Protein AF-A0A543JBJ1-F1 (afdb_monomer_lite)

Structure (mmCIF, N/CA/C/O backbone):
data_AF-A0A543JBJ1-F1
#
_entry.id   AF-A0A543JBJ1-F1
#
loop_
_atom_site.group_PDB
_atom_site.id
_atom_site.type_symbol
_atom_site.label_atom_id
_atom_site.label_alt_id
_atom_site.label_comp_id
_atom_site.label_asym_id
_atom_site.label_entity_id
_atom_site.label_seq_id
_atom_site.pdbx_PDB_ins_code
_atom_site.Cartn_x
_atom_site.Cartn_y
_atom_site.Cartn_z
_atom_site.occupancy
_atom_site.B_iso_or_equiv
_atom_site.auth_seq_id
_atom_site.auth_comp_id
_atom_site.auth_asym_id
_atom_site.auth_atom_id
_atom_site.pdbx_PDB_model_num
ATOM 1 N N . MET A 1 1 ? -9.986 5.833 20.638 1.00 66.38 1 MET A N 1
ATOM 2 C CA . MET A 1 1 ? -10.208 4.723 19.689 1.00 66.38 1 MET A CA 1
ATOM 3 C C . MET A 1 1 ? -9.698 5.240 18.358 1.00 66.38 1 MET A C 1
ATOM 5 O O . MET A 1 1 ? -10.219 6.254 17.916 1.00 66.38 1 MET A O 1
ATOM 9 N N . GLY A 1 2 ? -8.589 4.700 17.855 1.00 76.44 2 GLY A N 1
ATOM 10 C CA . GLY A 1 2 ? -7.950 5.220 16.644 1.00 76.44 2 GLY A CA 1
ATOM 11 C C . GLY A 1 2 ? -8.681 4.791 15.372 1.00 76.44 2 GLY A C 1
ATOM 12 O O . GLY A 1 2 ? -9.373 3.772 15.381 1.00 76.44 2 GLY A O 1
ATOM 13 N N . SER A 1 3 ? -8.540 5.568 14.300 1.00 87.50 3 SER A N 1
ATOM 14 C CA . SER A 1 3 ? -9.107 5.242 12.984 1.00 87.50 3 SER A CA 1
ATOM 15 C C . SER A 1 3 ? -8.103 4.417 12.189 1.00 87.50 3 SER A C 1
ATOM 17 O O . SER A 1 3 ? -6.942 4.810 12.094 1.00 87.50 3 SER A O 1
ATOM 19 N N . ARG A 1 4 ? -8.519 3.286 11.609 1.00 92.31 4 ARG A N 1
ATOM 20 C CA . ARG A 1 4 ? -7.641 2.515 10.718 1.00 92.31 4 ARG A CA 1
ATOM 21 C C . ARG A 1 4 ? -7.464 3.234 9.385 1.00 92.31 4 ARG A C 1
ATOM 23 O O . ARG A 1 4 ? -8.378 3.924 8.927 1.00 92.31 4 ARG A O 1
ATOM 30 N N . PHE A 1 5 ? -6.320 3.035 8.745 1.00 93.56 5 PHE A N 1
ATOM 31 C CA . PHE A 1 5 ? -6.055 3.557 7.410 1.00 93.56 5 PHE A CA 1
ATOM 32 C C . PHE A 1 5 ? -5.288 2.561 6.546 1.00 93.56 5 PHE A C 1
ATOM 34 O O . PHE A 1 5 ? -4.576 1.698 7.063 1.00 93.56 5 PHE A O 1
ATOM 41 N N . TYR A 1 6 ? -5.414 2.759 5.236 1.00 94.75 6 TYR A N 1
ATOM 42 C CA . TYR A 1 6 ? -4.483 2.256 4.239 1.00 94.75 6 TYR A CA 1
ATOM 43 C C . TYR A 1 6 ? -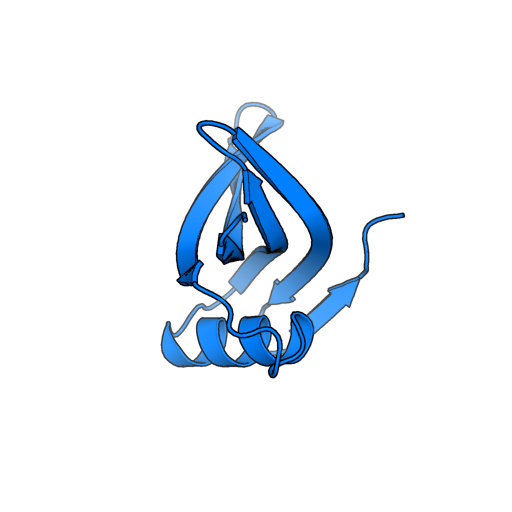3.799 3.416 3.521 1.00 94.75 6 TYR A C 1
ATOM 45 O O . TYR A 1 6 ? -4.409 4.463 3.287 1.00 94.75 6 TYR A O 1
ATOM 53 N N . GLN A 1 7 ? -2.528 3.238 3.182 1.00 94.25 7 GLN A N 1
ATOM 54 C CA . GLN A 1 7 ? -1.711 4.207 2.459 1.00 94.25 7 GLN A CA 1
ATOM 55 C C . GLN A 1 7 ? -0.955 3.513 1.326 1.00 94.25 7 GLN A C 1
ATOM 57 O O . GLN A 1 7 ? -0.449 2.413 1.509 1.00 94.25 7 GLN A O 1
ATOM 62 N N . VAL A 1 8 ? -0.863 4.163 0.162 1.00 93.56 8 VAL A N 1
ATOM 63 C CA . VAL A 1 8 ? 0.100 3.806 -0.891 1.00 93.56 8 VAL A CA 1
ATOM 64 C C . VAL A 1 8 ? 1.045 4.974 -1.103 1.00 93.56 8 VAL A C 1
ATOM 66 O O . VAL A 1 8 ? 0.600 6.104 -1.339 1.00 93.56 8 VAL A O 1
ATOM 69 N N . SER A 1 9 ? 2.339 4.677 -1.122 1.00 92.81 9 SER A N 1
ATOM 70 C CA . SER A 1 9 ? 3.403 5.604 -1.495 1.00 92.81 9 SER A CA 1
ATOM 71 C C . SER A 1 9 ? 4.215 5.046 -2.665 1.00 92.81 9 SER A C 1
ATOM 73 O O . SER A 1 9 ? 4.438 3.841 -2.751 1.00 92.81 9 SER A O 1
ATOM 75 N N . VAL A 1 10 ? 4.657 5.915 -3.576 1.00 91.69 10 VAL A N 1
ATOM 76 C CA . VAL A 1 10 ? 5.644 5.584 -4.616 1.00 91.69 10 VAL A CA 1
ATOM 77 C C . VAL A 1 10 ? 7.040 5.925 -4.121 1.00 91.69 10 VAL A C 1
ATOM 79 O O . VAL A 1 10 ? 7.239 6.924 -3.424 1.00 91.69 10 VAL A O 1
ATOM 82 N N . ILE A 1 11 ? 7.998 5.092 -4.501 1.00 89.31 11 ILE A N 1
ATOM 83 C CA . ILE A 1 11 ? 9.409 5.250 -4.192 1.00 89.31 11 ILE A CA 1
ATOM 84 C C . ILE A 1 11 ? 10.122 5.654 -5.473 1.00 89.31 11 ILE A C 1
ATOM 86 O O . ILE A 1 11 ? 10.265 4.868 -6.409 1.00 89.31 11 ILE A O 1
ATOM 90 N N . GLU A 1 12 ? 10.570 6.899 -5.510 1.00 85.62 12 GLU A N 1
ATOM 91 C CA . GLU A 1 12 ? 11.302 7.461 -6.636 1.00 85.62 12 GLU A CA 1
ATOM 92 C C . GLU A 1 12 ? 12.791 7.522 -6.287 1.00 85.62 12 GLU A C 1
ATOM 94 O O . GLU A 1 12 ? 13.184 7.941 -5.195 1.00 85.62 12 GLU A O 1
ATOM 99 N N . SER A 1 13 ? 13.654 7.115 -7.218 1.00 77.56 13 SER A N 1
ATOM 100 C CA . SER A 1 13 ? 15.090 7.327 -7.051 1.00 77.56 13 SER A CA 1
ATOM 101 C C . SER A 1 13 ? 15.390 8.812 -7.242 1.00 77.56 13 SER A C 1
ATOM 103 O O . SER A 1 13 ? 15.197 9.349 -8.334 1.00 77.56 13 SER A O 1
ATOM 105 N N . SER A 1 14 ? 15.878 9.490 -6.198 1.00 71.44 14 SER A N 1
ATOM 106 C CA . SER A 1 14 ? 16.519 10.787 -6.408 1.00 71.44 14 SER A CA 1
ATOM 107 C C . SER A 1 14 ? 17.934 10.550 -6.934 1.00 71.44 14 SER A C 1
ATOM 109 O O . SER A 1 14 ? 18.660 9.685 -6.439 1.00 71.44 14 SER A O 1
ATOM 111 N N . GLY A 1 15 ? 18.362 11.342 -7.920 1.00 69.44 15 GLY A N 1
ATOM 112 C CA . GLY A 1 15 ? 19.713 11.254 -8.492 1.00 69.44 15 GLY A CA 1
ATOM 113 C C . GLY A 1 15 ? 20.858 11.467 -7.485 1.00 69.44 15 GLY A C 1
ATOM 114 O O . GLY A 1 15 ? 22.018 11.307 -7.850 1.00 69.44 15 GLY A O 1
ATOM 115 N N . SER A 1 16 ? 20.555 11.810 -6.227 1.00 74.56 16 SER A N 1
ATOM 116 C CA . SER A 1 16 ? 21.497 11.924 -5.109 1.00 74.56 16 SER A CA 1
ATOM 117 C C . SER A 1 16 ? 21.645 10.649 -4.264 1.00 74.56 16 SER A C 1
ATOM 119 O O . SER A 1 16 ? 22.352 10.681 -3.261 1.00 74.56 16 SER A O 1
ATOM 121 N N . GLY A 1 17 ? 21.003 9.536 -4.636 1.00 66.19 17 GLY A N 1
ATOM 122 C CA . GLY A 1 17 ? 21.126 8.251 -3.932 1.00 66.19 17 GLY A CA 1
ATOM 123 C C . GLY A 1 17 ? 20.174 8.069 -2.744 1.00 66.19 17 GLY A C 1
ATOM 124 O O . GLY A 1 17 ? 20.198 7.023 -2.103 1.00 66.19 17 GLY A O 1
ATOM 125 N N . THR A 1 18 ? 19.309 9.048 -2.471 1.00 73.12 18 THR A N 1
ATOM 126 C CA . THR A 1 18 ? 18.227 8.934 -1.481 1.00 73.12 18 THR A CA 1
ATOM 127 C C . THR A 1 18 ? 16.934 8.537 -2.189 1.00 73.12 18 THR A C 1
ATOM 129 O O . THR A 1 18 ? 16.591 9.115 -3.221 1.00 73.12 18 THR A O 1
ATOM 132 N N . SER A 1 19 ? 16.181 7.586 -1.651 1.00 76.38 19 SER A N 1
ATOM 133 C CA . SER A 1 19 ? 14.833 7.305 -2.151 1.00 76.38 19 SER A CA 1
ATOM 134 C C . SER A 1 19 ? 13.861 8.381 -1.664 1.00 76.38 19 SER A C 1
ATOM 136 O O . SER A 1 19 ? 13.815 8.681 -0.471 1.00 76.38 19 SER A O 1
ATOM 138 N N . LEU A 1 20 ? 13.095 8.977 -2.577 1.00 83.25 20 LEU A N 1
ATOM 139 C CA . LEU A 1 20 ? 11.998 9.878 -2.244 1.00 83.25 20 LEU A CA 1
ATOM 140 C C . LEU A 1 20 ? 10.717 9.054 -2.115 1.00 83.25 20 LEU A C 1
ATOM 142 O O . LEU A 1 20 ? 10.316 8.383 -3.063 1.00 83.25 20 LEU A O 1
ATOM 146 N N . PHE A 1 21 ? 10.063 9.141 -0.960 1.00 86.12 21 PHE A N 1
ATOM 147 C CA . PHE A 1 21 ? 8.728 8.589 -0.768 1.00 86.12 21 PHE A CA 1
ATOM 148 C C . PHE A 1 21 ? 7.700 9.670 -1.064 1.00 86.12 21 PHE A C 1
ATOM 150 O O . PHE A 1 21 ? 7.697 10.734 -0.441 1.00 86.12 21 PHE A O 1
ATOM 157 N N . ARG A 1 22 ? 6.815 9.397 -2.018 1.00 89.25 22 ARG A N 1
ATOM 158 C CA . ARG A 1 22 ? 5.700 10.274 -2.352 1.00 89.25 22 ARG A CA 1
ATOM 159 C C . ARG A 1 22 ? 4.393 9.536 -2.113 1.00 89.25 22 ARG A C 1
ATOM 161 O O . ARG A 1 22 ? 4.093 8.560 -2.793 1.00 89.25 22 ARG A O 1
ATOM 168 N N . GLN A 1 23 ? 3.584 10.047 -1.194 1.00 91.50 23 GLN A N 1
ATOM 169 C CA . GLN A 1 23 ? 2.249 9.514 -0.945 1.00 91.50 23 GLN A CA 1
ATOM 170 C C . GLN A 1 23 ? 1.356 9.703 -2.182 1.00 91.50 23 GLN A C 1
ATOM 172 O O . GLN A 1 23 ? 1.258 10.802 -2.736 1.00 91.50 23 GLN A O 1
ATOM 177 N N . ILE A 1 24 ? 0.693 8.629 -2.608 1.00 91.12 24 ILE A N 1
ATOM 178 C CA . ILE A 1 24 ? -0.260 8.620 -3.729 1.00 91.12 24 ILE A CA 1
ATOM 179 C C . ILE A 1 24 ? -1.682 8.716 -3.207 1.00 91.12 24 ILE A C 1
ATOM 181 O O . ILE A 1 24 ? -2.4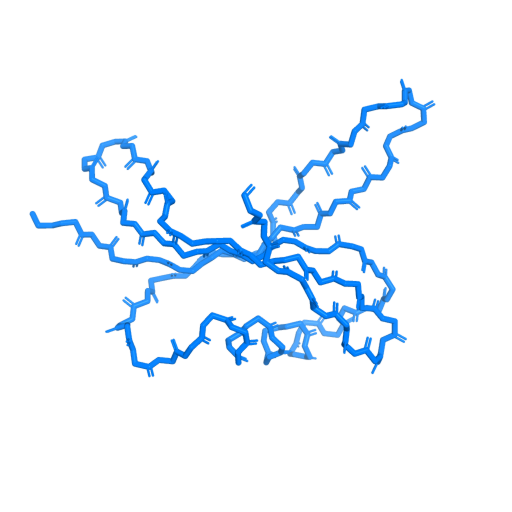84 9.516 -3.694 1.00 91.12 24 ILE A O 1
ATOM 185 N N . THR A 1 25 ? -2.004 7.870 -2.232 1.00 92.38 25 THR A N 1
ATOM 186 C CA . THR A 1 25 ? -3.325 7.829 -1.622 1.00 92.38 25 THR A CA 1
ATOM 187 C C . THR A 1 25 ? -3.219 7.425 -0.168 1.00 92.38 25 THR A C 1
ATOM 189 O O . THR A 1 25 ? -2.314 6.687 0.220 1.00 92.38 25 THR A O 1
ATOM 192 N N . ARG A 1 26 ? -4.172 7.910 0.617 1.00 93.19 26 ARG A N 1
ATOM 193 C CA . ARG A 1 26 ? -4.389 7.471 1.983 1.00 93.19 26 ARG A CA 1
ATOM 194 C C . ARG A 1 26 ? -5.866 7.569 2.297 1.00 93.19 26 ARG A C 1
ATOM 196 O O . ARG A 1 26 ? -6.457 8.633 2.118 1.00 93.19 26 ARG A O 1
ATOM 203 N N . GLU A 1 27 ? -6.446 6.471 2.754 1.00 92.38 27 GLU A N 1
ATOM 204 C CA . GLU A 1 27 ? -7.885 6.362 2.963 1.00 92.38 27 GLU A CA 1
ATOM 205 C C . GLU A 1 27 ? -8.191 5.649 4.283 1.00 92.38 27 GLU A C 1
ATOM 207 O O . GLU A 1 27 ? -7.421 4.781 4.708 1.00 92.38 27 GLU A O 1
ATOM 212 N N . PRO A 1 28 ? -9.300 6.000 4.957 1.00 92.25 28 PRO A N 1
ATOM 213 C CA . PRO A 1 28 ? -9.794 5.224 6.084 1.00 92.25 28 PRO A CA 1
ATOM 214 C C . PRO A 1 28 ? -10.051 3.774 5.668 1.00 92.25 28 PRO A C 1
ATOM 216 O O . PRO A 1 28 ? -10.668 3.521 4.636 1.00 92.25 28 PRO A O 1
ATOM 219 N N . ALA A 1 29 ? -9.610 2.833 6.496 1.00 89.38 29 ALA A N 1
ATOM 220 C CA . ALA A 1 29 ? -9.856 1.412 6.300 1.00 89.38 29 ALA A CA 1
ATOM 221 C C . ALA A 1 29 ? -10.933 0.942 7.282 1.00 89.38 29 ALA A C 1
ATOM 223 O O . ALA A 1 29 ? -10.888 1.262 8.469 1.00 89.38 29 ALA A O 1
ATOM 224 N N . ASP A 1 30 ? -11.891 0.151 6.809 1.00 84.69 30 ASP A N 1
ATOM 225 C CA . ASP A 1 30 ? -12.867 -0.523 7.674 1.00 84.69 30 ASP A CA 1
ATOM 226 C C . ASP A 1 30 ? -12.357 -1.881 8.198 1.00 84.69 30 ASP A C 1
ATOM 228 O O . ASP A 1 30 ? -12.988 -2.497 9.056 1.00 84.69 30 ASP A O 1
ATOM 232 N N . GLY A 1 31 ? -11.182 -2.317 7.723 1.00 79.62 31 GLY A N 1
ATOM 233 C CA . GLY A 1 31 ? -10.522 -3.567 8.100 1.00 79.62 31 GLY A CA 1
ATOM 234 C C . GLY A 1 31 ? -11.082 -4.817 7.416 1.00 79.62 31 GLY A C 1
ATOM 235 O O . GLY A 1 31 ? -10.730 -5.920 7.826 1.00 79.62 31 GLY A O 1
ATOM 236 N N . THR A 1 32 ? -11.959 -4.672 6.417 1.00 85.75 32 THR A N 1
ATOM 237 C CA . THR A 1 32 ? -12.581 -5.813 5.720 1.00 85.75 32 THR A CA 1
ATOM 238 C C . THR A 1 32 ? -11.791 -6.287 4.501 1.00 85.75 32 THR A C 1
ATOM 240 O O . THR A 1 32 ? -11.793 -7.479 4.195 1.00 85.75 32 THR A O 1
ATOM 243 N N . GLU A 1 33 ? -11.106 -5.373 3.816 1.00 89.38 33 GLU A N 1
ATOM 244 C CA . GLU A 1 33 ? -10.252 -5.666 2.662 1.00 89.38 33 GLU A CA 1
ATOM 245 C C . GLU A 1 33 ? -8.808 -5.907 3.108 1.00 89.38 33 GLU A C 1
ATOM 247 O O . GLU A 1 33 ? -8.307 -5.192 3.970 1.00 89.38 33 GLU A O 1
ATOM 252 N N . ASP A 1 34 ? -8.131 -6.892 2.521 1.00 90.81 34 ASP A N 1
ATOM 253 C CA . ASP A 1 34 ? -6.706 -7.148 2.748 1.00 90.81 34 ASP A CA 1
ATOM 254 C C . ASP A 1 34 ? -5.818 -6.069 2.090 1.00 90.81 34 ASP A C 1
ATOM 256 O O . ASP A 1 34 ? -6.141 -5.575 1.006 1.00 90.81 3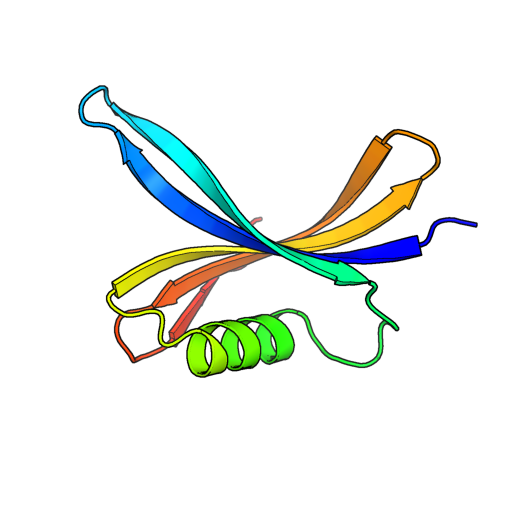4 ASP A O 1
ATOM 260 N N . LEU A 1 35 ? -4.683 -5.725 2.716 1.00 91.94 35 LEU A N 1
ATOM 261 C CA . LEU A 1 35 ? -3.765 -4.682 2.232 1.00 91.94 35 LEU A CA 1
ATOM 262 C C . LEU A 1 35 ? -3.277 -4.947 0.799 1.00 91.94 35 LEU A C 1
ATOM 264 O O . LEU A 1 35 ? -3.244 -4.022 -0.013 1.00 91.94 35 LEU A O 1
ATOM 268 N N . HIS A 1 36 ? -2.939 -6.196 0.460 1.00 91.44 36 HIS A N 1
ATOM 269 C CA . HIS A 1 36 ? -2.491 -6.560 -0.884 1.00 91.44 36 HIS A CA 1
ATOM 270 C C . HIS A 1 36 ? -3.616 -6.333 -1.904 1.00 91.44 36 HIS A C 1
ATOM 272 O O . HIS A 1 36 ? -3.404 -5.674 -2.925 1.00 91.44 36 HIS A O 1
ATOM 278 N N . ALA A 1 37 ? -4.827 -6.814 -1.612 1.00 91.38 37 ALA A N 1
ATOM 279 C CA . ALA A 1 37 ? -5.978 -6.640 -2.497 1.00 91.38 37 ALA A CA 1
ATOM 280 C C . ALA A 1 37 ? -6.317 -5.154 -2.719 1.00 9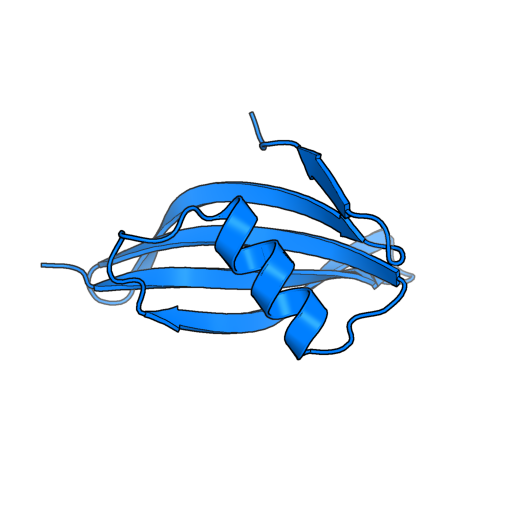1.38 37 ALA A C 1
ATOM 282 O O . ALA A 1 37 ? -6.477 -4.721 -3.866 1.00 91.38 37 ALA A O 1
ATOM 283 N N . TRP A 1 38 ? -6.343 -4.366 -1.639 1.00 92.81 38 TRP A N 1
ATOM 284 C CA . TRP A 1 38 ? -6.590 -2.926 -1.695 1.00 92.81 38 TRP A CA 1
ATOM 285 C C . TRP A 1 38 ? -5.523 -2.196 -2.522 1.00 92.81 38 TRP A C 1
ATOM 287 O O . TRP A 1 38 ? -5.854 -1.353 -3.361 1.00 92.81 38 TRP A O 1
ATOM 297 N N . MET A 1 39 ? -4.245 -2.542 -2.339 1.00 92.00 39 MET A N 1
ATOM 298 C CA . MET A 1 39 ? -3.124 -1.921 -3.047 1.00 92.00 39 MET A CA 1
ATOM 299 C C . MET A 1 39 ? -3.170 -2.207 -4.557 1.00 92.00 39 MET A C 1
ATOM 301 O O . MET A 1 39 ? -3.053 -1.273 -5.352 1.00 92.00 39 MET A O 1
ATOM 305 N N . VAL A 1 40 ? -3.416 -3.462 -4.964 1.00 90.69 40 VAL A N 1
ATOM 306 C CA . VAL A 1 40 ? -3.582 -3.850 -6.383 1.00 90.69 40 VAL A CA 1
ATOM 307 C C . VAL A 1 40 ? -4.721 -3.067 -7.026 1.00 90.69 40 VAL A C 1
ATOM 309 O O . VAL A 1 40 ? -4.537 -2.450 -8.075 1.00 90.69 40 VAL A O 1
ATOM 312 N N . ARG A 1 41 ? -5.900 -3.069 -6.390 1.00 90.62 41 ARG A N 1
ATOM 313 C CA . ARG A 1 41 ? -7.092 -2.381 -6.900 1.00 90.62 41 ARG A CA 1
ATOM 314 C C . ARG A 1 41 ? -6.846 -0.880 -7.052 1.00 90.62 41 ARG A C 1
ATOM 316 O O . ARG A 1 41 ? -7.125 -0.314 -8.103 1.00 90.62 41 ARG A O 1
ATOM 323 N N . THR A 1 42 ? -6.252 -0.258 -6.037 1.00 91.19 42 THR A N 1
ATOM 324 C CA . THR A 1 42 ? -5.926 1.174 -6.030 1.00 91.19 42 THR A CA 1
ATOM 325 C C . THR A 1 42 ? -4.974 1.555 -7.166 1.00 91.19 42 THR A C 1
ATOM 327 O O . THR A 1 42 ? -5.185 2.570 -7.832 1.00 91.19 42 THR A O 1
ATOM 330 N N . LEU A 1 43 ? -3.928 0.762 -7.411 1.00 89.62 43 LEU A N 1
ATOM 331 C CA . LEU A 1 43 ? -2.952 1.045 -8.468 1.00 89.62 43 LEU A CA 1
ATOM 332 C C . LEU A 1 43 ? -3.528 0.835 -9.873 1.00 89.62 43 LEU A C 1
ATOM 334 O O . LEU A 1 43 ? -3.245 1.638 -10.768 1.00 89.62 43 LEU A O 1
ATOM 338 N N . LEU A 1 44 ? -4.388 -0.175 -10.051 1.00 88.25 44 LEU A N 1
ATOM 339 C CA . LEU A 1 44 ? -5.151 -0.376 -11.287 1.00 88.25 44 LEU A CA 1
ATOM 340 C C . LEU A 1 44 ? -6.071 0.818 -11.579 1.00 88.25 44 LEU A C 1
ATOM 342 O O . LEU A 1 44 ? -6.056 1.345 -12.693 1.00 88.25 44 LEU A O 1
ATOM 346 N N . ASP A 1 45 ? -6.815 1.292 -10.576 1.00 89.38 45 ASP A N 1
ATOM 347 C CA . ASP A 1 45 ? -7.733 2.431 -10.713 1.00 89.38 45 ASP A CA 1
ATOM 348 C C . ASP A 1 45 ? -6.990 3.732 -11.059 1.00 89.38 45 ASP A C 1
ATOM 350 O O . ASP A 1 45 ? -7.476 4.562 -11.834 1.00 89.38 45 ASP A O 1
ATOM 354 N N . ARG A 1 46 ? -5.779 3.906 -10.517 1.00 84.06 46 ARG A N 1
ATOM 355 C CA . ARG A 1 46 ? -4.918 5.074 -10.758 1.00 84.06 46 ARG A CA 1
ATOM 356 C C . ARG A 1 46 ? -4.174 5.023 -12.097 1.00 84.06 46 ARG A C 1
ATOM 358 O O . ARG A 1 46 ? -3.556 6.028 -12.447 1.00 84.06 46 ARG A O 1
ATOM 365 N N . ARG A 1 47 ? -4.240 3.908 -12.843 1.00 81.69 47 ARG A N 1
ATOM 366 C CA . ARG A 1 47 ? -3.437 3.656 -14.059 1.00 81.69 47 ARG A CA 1
ATOM 367 C C . ARG A 1 47 ? -1.949 3.919 -13.820 1.00 81.69 47 ARG A C 1
ATOM 369 O O . ARG A 1 47 ? -1.291 4.618 -14.587 1.00 81.69 47 ARG A O 1
ATOM 376 N N . CYS A 1 48 ? -1.451 3.434 -12.689 1.00 78.81 48 CYS A N 1
ATOM 377 C CA . CYS A 1 48 ? -0.034 3.505 -12.385 1.00 78.81 48 CYS A CA 1
ATOM 378 C C . CYS A 1 48 ? 0.714 2.520 -13.286 1.00 78.81 48 CYS A C 1
ATOM 380 O O . CYS A 1 48 ? 0.459 1.319 -13.228 1.00 78.81 48 CYS A O 1
ATOM 382 N N . ASP A 1 49 ? 1.640 3.031 -14.093 1.00 74.88 49 ASP A N 1
ATOM 383 C CA . ASP A 1 49 ? 2.493 2.234 -14.968 1.00 74.88 49 ASP A CA 1
ATOM 384 C C . ASP A 1 49 ? 3.946 2.393 -14.499 1.00 74.88 49 ASP A C 1
ATOM 386 O O . ASP A 1 49 ? 4.430 3.520 -14.406 1.00 74.88 49 ASP A O 1
ATOM 390 N N . LEU A 1 50 ? 4.628 1.272 -14.227 1.00 78.88 50 LEU A N 1
ATOM 391 C CA . LEU A 1 50 ? 6.053 1.185 -13.861 1.00 78.88 50 LEU A CA 1
ATOM 392 C C . LEU A 1 50 ? 6.448 1.955 -12.583 1.00 78.88 50 LEU A C 1
ATOM 394 O O . LEU A 1 50 ? 6.687 3.160 -12.602 1.00 78.88 50 LEU A O 1
ATOM 398 N N . GLY A 1 51 ? 6.635 1.242 -11.469 1.00 86.19 51 GLY A N 1
ATOM 399 C CA . GLY A 1 51 ? 7.172 1.831 -10.240 1.00 86.19 51 GLY A CA 1
ATOM 400 C C . GLY A 1 51 ? 7.398 0.838 -9.101 1.00 86.19 51 GLY A C 1
ATOM 401 O O . GLY A 1 51 ? 6.916 -0.295 -9.136 1.00 86.19 51 GLY A O 1
ATOM 402 N N . LEU A 1 52 ? 8.140 1.287 -8.085 1.00 91.06 52 LEU A N 1
ATOM 403 C CA . LEU A 1 52 ? 8.231 0.627 -6.783 1.00 91.06 52 LEU A CA 1
ATOM 404 C C . LEU A 1 52 ? 7.298 1.354 -5.810 1.00 91.06 52 LEU A C 1
ATOM 406 O O . LEU A 1 52 ? 7.400 2.569 -5.641 1.00 91.06 52 LEU A O 1
ATOM 410 N N . TYR A 1 53 ? 6.404 0.609 -5.175 1.00 92.62 53 TYR A N 1
ATOM 411 C CA . TYR A 1 53 ? 5.383 1.118 -4.270 1.00 92.62 53 TYR A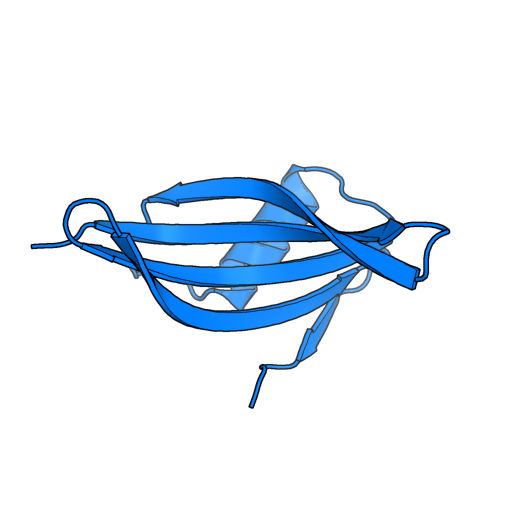 CA 1
ATOM 412 C C . TYR A 1 53 ? 5.497 0.445 -2.906 1.00 92.62 53 TYR A C 1
ATOM 414 O O . TYR A 1 53 ? 5.870 -0.724 -2.815 1.00 92.62 53 TYR A O 1
ATOM 422 N N . VAL A 1 54 ? 5.121 1.171 -1.858 1.00 93.31 54 VAL A N 1
ATOM 423 C CA . VAL A 1 54 ? 4.896 0.617 -0.521 1.00 93.31 54 VAL A CA 1
ATOM 424 C C . VAL A 1 54 ? 3.443 0.864 -0.129 1.00 93.31 54 VAL A C 1
ATOM 426 O O . VAL A 1 54 ? 2.925 1.974 -0.283 1.00 93.31 54 VAL A O 1
ATOM 429 N N . GLY A 1 55 ? 2.765 -0.201 0.276 1.00 93.31 55 GLY A N 1
ATOM 430 C CA . GLY A 1 55 ? 1.431 -0.190 0.851 1.00 93.31 55 GLY A CA 1
ATOM 431 C C . GLY A 1 55 ? 1.552 -0.358 2.355 1.00 93.31 55 GLY A C 1
ATOM 432 O O . GLY A 1 55 ? 2.283 -1.230 2.804 1.00 93.31 55 GLY A O 1
ATOM 433 N N . GLU A 1 56 ? 0.848 0.454 3.129 1.00 93.62 56 GLU A N 1
ATOM 434 C CA . GLU A 1 56 ? 0.911 0.433 4.591 1.00 93.62 56 GLU A CA 1
ATOM 435 C C . GLU A 1 56 ? -0.499 0.361 5.169 1.00 93.62 56 GLU A C 1
ATOM 437 O O . GLU A 1 56 ? -1.424 1.019 4.679 1.00 93.62 56 GLU A O 1
ATOM 442 N N . ALA A 1 57 ? -0.648 -0.419 6.234 1.00 93.75 57 ALA A N 1
ATOM 443 C CA . ALA A 1 57 ? -1.826 -0.443 7.080 1.00 93.75 57 ALA A CA 1
ATOM 444 C C . ALA A 1 57 ? -1.455 -0.004 8.494 1.00 93.75 57 ALA A C 1
ATOM 446 O O . ALA A 1 57 ? -0.376 -0.311 9.003 1.00 93.75 57 ALA A O 1
ATOM 447 N N . GLY A 1 58 ? -2.361 0.727 9.132 1.00 92.56 58 GLY A N 1
ATOM 448 C CA . GLY A 1 58 ? -2.110 1.186 10.485 1.00 92.56 58 GLY A CA 1
ATOM 449 C C . GLY A 1 58 ? -3.311 1.821 11.154 1.00 92.56 58 GLY A C 1
ATOM 450 O O . GLY A 1 58 ? -4.441 1.793 10.651 1.00 92.56 58 GLY A O 1
ATOM 451 N N . VAL A 1 59 ? -3.042 2.416 12.310 1.00 91.81 59 VAL A N 1
ATOM 452 C CA . VAL A 1 59 ? -4.014 3.122 13.139 1.00 91.81 59 VAL A CA 1
ATOM 453 C C . VAL A 1 59 ? -3.537 4.551 13.366 1.00 91.81 59 VAL A C 1
ATOM 455 O O . VAL A 1 59 ? -2.392 4.788 13.734 1.00 91.81 59 VAL A O 1
ATOM 458 N N . ILE A 1 60 ? -4.443 5.505 13.179 1.00 87.56 60 ILE A N 1
ATOM 459 C CA . ILE A 1 60 ? -4.255 6.899 13.577 1.00 87.56 60 ILE A CA 1
ATOM 460 C C . ILE A 1 60 ? -4.599 6.990 15.061 1.00 87.56 60 ILE A C 1
ATOM 462 O O . ILE A 1 60 ? -5.767 6.824 15.440 1.00 87.56 60 ILE A O 1
ATOM 466 N N . VAL A 1 61 ? -3.599 7.222 15.908 1.00 85.19 61 VAL A N 1
ATOM 467 C CA . VAL A 1 61 ? -3.769 7.359 17.358 1.00 85.19 61 VAL A CA 1
ATOM 468 C C . VAL A 1 61 ? -3.376 8.777 17.755 1.00 85.19 61 VAL A C 1
ATOM 470 O O . VAL A 1 61 ? -2.202 9.121 17.795 1.00 85.19 61 VAL A O 1
ATOM 473 N N . ALA A 1 62 ? -4.377 9.595 18.092 1.00 81.81 62 ALA A N 1
ATOM 474 C CA . ALA A 1 62 ? -4.185 11.025 18.345 1.00 81.81 62 ALA A CA 1
ATOM 475 C C . ALA A 1 62 ? -3.519 11.726 17.140 1.00 81.81 62 ALA A C 1
ATOM 477 O O . ALA A 1 62 ? -4.071 11.641 16.044 1.00 81.81 62 ALA A O 1
ATOM 478 N N . ASP A 1 63 ? -2.383 12.400 17.344 1.00 77.25 63 ASP A N 1
ATOM 479 C CA . ASP A 1 63 ? -1.641 13.142 16.312 1.00 77.25 63 ASP A CA 1
ATOM 480 C C . ASP A 1 63 ? -0.526 12.305 15.646 1.00 77.25 63 ASP A C 1
ATOM 482 O O . ASP A 1 63 ? 0.306 12.854 14.924 1.00 77.25 63 ASP A O 1
ATOM 486 N N . GLU A 1 64 ? -0.484 10.989 15.890 1.00 82.94 64 GLU A N 1
ATOM 487 C CA . GLU A 1 64 ? 0.554 10.096 15.366 1.00 82.94 64 GLU A CA 1
ATOM 488 C C . GLU A 1 64 ? -0.025 8.907 14.587 1.00 82.94 64 GLU A C 1
ATOM 490 O O . GLU A 1 64 ? -1.082 8.349 14.909 1.00 82.94 64 GLU A O 1
ATOM 495 N N . ASP A 1 65 ? 0.721 8.502 13.560 1.00 85.75 65 ASP A N 1
ATOM 496 C CA . ASP A 1 65 ? 0.442 7.319 12.757 1.00 85.75 65 ASP A CA 1
ATOM 497 C C . ASP A 1 65 ? 1.242 6.133 13.281 1.00 85.75 65 ASP A C 1
ATOM 499 O O . ASP A 1 65 ? 2.471 6.176 13.336 1.00 85.75 65 ASP A O 1
ATOM 503 N N . GLN A 1 66 ? 0.547 5.048 13.610 1.00 89.44 66 GLN A N 1
ATOM 504 C CA . GLN A 1 66 ? 1.174 3.782 13.954 1.00 89.44 66 GLN A CA 1
ATOM 505 C C . GLN A 1 66 ? 0.923 2.771 12.833 1.00 89.44 66 GLN A C 1
ATOM 507 O O . GLN A 1 66 ? -0.196 2.280 12.679 1.00 89.44 66 GLN A O 1
ATOM 512 N N . VAL A 1 67 ? 1.964 2.475 12.052 1.00 89.50 67 VAL A N 1
ATOM 513 C CA . VAL A 1 67 ? 1.951 1.424 11.021 1.00 89.50 67 VAL A CA 1
ATOM 514 C C . VAL A 1 67 ? 2.151 0.069 11.698 1.00 89.50 67 VAL A C 1
ATOM 516 O O . VAL A 1 67 ? 3.059 -0.085 12.516 1.00 89.50 67 VAL A O 1
ATOM 519 N N . ASP A 1 68 ? 1.284 -0.893 11.389 1.00 88.56 68 ASP A N 1
ATOM 520 C CA . ASP A 1 68 ? 1.341 -2.260 11.925 1.00 88.56 68 ASP A CA 1
ATOM 521 C C . ASP A 1 68 ? 1.547 -3.336 10.847 1.00 88.56 68 ASP A C 1
ATOM 523 O O . ASP A 1 68 ? 1.855 -4.479 11.187 1.00 88.56 68 ASP A O 1
ATOM 527 N N . ALA A 1 69 ? 1.443 -2.970 9.566 1.00 87.88 69 ALA A N 1
ATOM 528 C CA . ALA A 1 69 ? 1.812 -3.814 8.438 1.00 87.88 69 ALA A CA 1
ATOM 529 C C . ALA A 1 69 ? 2.258 -2.976 7.235 1.00 87.88 69 ALA A C 1
ATOM 531 O O . ALA A 1 69 ? 1.668 -1.932 6.941 1.00 87.88 69 ALA A O 1
ATOM 532 N N . ASP A 1 70 ? 3.239 -3.479 6.494 1.00 91.75 70 ASP A N 1
ATOM 533 C CA . ASP A 1 70 ? 3.687 -2.915 5.229 1.00 91.75 70 ASP A CA 1
ATOM 534 C C . ASP A 1 70 ? 3.920 -3.995 4.161 1.00 91.75 70 ASP A C 1
ATOM 536 O O . ASP A 1 70 ? 4.159 -5.177 4.427 1.00 91.75 70 ASP A O 1
ATOM 540 N N . LEU A 1 71 ? 3.786 -3.577 2.906 1.00 92.50 71 LEU A N 1
ATOM 541 C CA . LEU A 1 71 ? 3.878 -4.431 1.738 1.00 92.50 71 LEU A CA 1
ATOM 542 C C . LEU A 1 71 ? 4.565 -3.682 0.600 1.00 92.50 71 LEU A C 1
ATOM 544 O O . LEU A 1 71 ? 4.139 -2.608 0.186 1.00 92.50 71 LEU A O 1
ATOM 548 N N . TRP A 1 72 ? 5.607 -4.284 0.052 1.00 92.56 72 TRP A N 1
ATOM 549 C CA . TRP A 1 72 ? 6.391 -3.748 -1.048 1.00 92.56 72 TRP A CA 1
ATOM 550 C C . TRP A 1 72 ? 5.914 -4.352 -2.354 1.00 92.56 72 TRP A C 1
ATOM 552 O O . TRP A 1 72 ? 5.717 -5.563 -2.451 1.00 92.56 72 TRP A O 1
ATOM 562 N N . LEU A 1 73 ? 5.746 -3.504 -3.362 1.00 89.81 73 LEU A N 1
ATOM 563 C CA . LEU A 1 73 ? 5.227 -3.887 -4.662 1.00 89.81 73 LEU A CA 1
ATOM 564 C C . LEU A 1 73 ? 6.065 -3.289 -5.788 1.00 89.81 73 LEU A C 1
ATOM 566 O O . LEU A 1 73 ? 6.138 -2.070 -5.938 1.00 89.81 73 LEU A O 1
ATOM 570 N N . ALA A 1 74 ? 6.627 -4.149 -6.632 1.00 89.19 74 ALA A N 1
ATOM 571 C CA . ALA A 1 74 ? 7.106 -3.752 -7.950 1.00 89.19 74 ALA A CA 1
ATOM 572 C C . ALA A 1 74 ? 5.966 -3.922 -8.962 1.00 89.19 74 ALA A C 1
ATOM 574 O O . ALA A 1 74 ? 5.407 -5.013 -9.089 1.00 89.19 74 ALA A O 1
ATOM 575 N N . TRP A 1 75 ? 5.608 -2.845 -9.657 1.00 84.88 75 TRP A N 1
ATOM 576 C CA . TRP A 1 75 ? 4.462 -2.822 -10.561 1.00 84.88 75 TRP A CA 1
ATOM 577 C C . TRP A 1 75 ? 4.876 -2.341 -11.946 1.00 84.88 75 TRP A C 1
ATOM 579 O O . TRP A 1 75 ? 5.202 -1.171 -12.121 1.00 84.88 75 TRP A O 1
ATOM 589 N N . ASP A 1 76 ? 4.835 -3.224 -12.938 1.00 80.00 76 ASP A N 1
ATOM 590 C CA . ASP A 1 76 ? 5.111 -2.940 -14.355 1.00 80.00 76 ASP A CA 1
ATOM 591 C C . ASP A 1 76 ? 3.902 -3.252 -15.261 1.00 80.00 76 ASP A C 1
ATOM 593 O O . ASP A 1 76 ? 4.037 -3.457 -16.466 1.00 80.00 76 ASP A O 1
ATOM 597 N N . GLY A 1 77 ? 2.706 -3.296 -14.663 1.00 76.00 77 GLY A N 1
ATOM 598 C CA . GLY A 1 77 ? 1.508 -3.912 -15.242 1.00 76.00 77 GLY A CA 1
ATOM 599 C C . GLY A 1 77 ? 1.330 -5.376 -14.815 1.00 76.00 77 GLY A C 1
ATOM 600 O O . GLY A 1 77 ? 0.232 -5.919 -14.937 1.00 76.00 77 GLY A O 1
ATOM 601 N N . 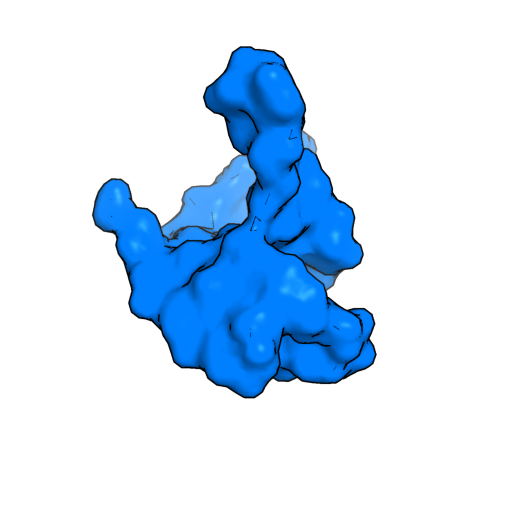VAL A 1 78 ? 2.372 -5.991 -14.247 1.00 77.06 78 VAL A N 1
ATOM 602 C CA . VAL A 1 78 ? 2.327 -7.230 -13.469 1.00 77.06 78 VAL A CA 1
ATOM 603 C C . VAL A 1 78 ? 2.769 -6.908 -12.037 1.00 77.06 78 VAL A C 1
ATOM 605 O O . VAL A 1 78 ? 3.674 -6.112 -11.800 1.00 77.06 78 VAL A O 1
ATOM 608 N N . ALA A 1 79 ? 2.070 -7.477 -11.060 1.00 81.81 79 ALA A N 1
ATOM 609 C CA . ALA A 1 79 ? 2.246 -7.166 -9.648 1.00 81.81 79 ALA A CA 1
ATOM 610 C C . ALA A 1 79 ? 3.165 -8.198 -8.976 1.00 81.81 79 ALA A C 1
ATOM 612 O O . ALA A 1 79 ? 2.852 -9.390 -8.999 1.00 81.81 79 ALA A O 1
ATOM 613 N N . ALA A 1 80 ? 4.263 -7.762 -8.355 1.00 84.94 80 ALA A N 1
ATOM 614 C CA . ALA A 1 80 ? 5.132 -8.619 -7.545 1.00 84.94 80 ALA A CA 1
ATOM 615 C C . ALA A 1 80 ? 5.298 -8.064 -6.123 1.00 84.94 80 ALA A C 1
ATOM 617 O O . ALA A 1 80 ? 5.706 -6.916 -5.959 1.00 84.94 80 ALA A O 1
ATOM 618 N N . PHE A 1 81 ? 5.015 -8.891 -5.110 1.00 87.25 81 PHE A N 1
ATOM 619 C CA . PHE A 1 81 ? 4.903 -8.472 -3.709 1.00 87.25 81 PHE A CA 1
ATOM 620 C C . PHE A 1 81 ? 5.966 -9.079 -2.791 1.00 87.25 81 PHE A C 1
ATOM 622 O O . PHE A 1 81 ? 6.344 -10.239 -2.961 1.00 87.25 81 PHE A O 1
ATOM 629 N N . ALA A 1 82 ? 6.366 -8.318 -1.771 1.00 86.06 82 ALA A N 1
ATOM 630 C CA . ALA A 1 82 ? 7.145 -8.784 -0.625 1.00 86.06 82 ALA A CA 1
ATOM 631 C C . ALA A 1 82 ? 6.699 -8.059 0.655 1.00 86.06 82 ALA A C 1
ATOM 633 O O . ALA A 1 82 ? 6.399 -6.870 0.620 1.00 86.06 82 ALA A O 1
ATOM 634 N N . THR A 1 83 ? 6.656 -8.753 1.788 1.00 78.94 83 THR A N 1
ATOM 635 C CA . THR A 1 83 ? 6.485 -8.126 3.110 1.00 78.94 83 THR A CA 1
ATOM 636 C C . THR A 1 83 ? 7.833 -7.583 3.578 1.00 78.94 83 THR A C 1
ATOM 638 O O . THR A 1 83 ? 8.848 -8.231 3.306 1.00 78.94 83 THR A O 1
ATOM 641 N N . ALA A 1 84 ? 7.880 -6.442 4.274 1.00 63.56 84 ALA A N 1
ATOM 642 C CA . ALA A 1 84 ? 9.087 -6.164 5.051 1.00 63.56 84 ALA A CA 1
ATOM 643 C C . ALA A 1 84 ? 9.101 -7.095 6.265 1.00 63.56 84 ALA A C 1
ATOM 645 O O . ALA A 1 84 ? 8.077 -7.293 6.920 1.00 63.56 84 ALA A O 1
ATOM 646 N N . GLU A 1 85 ? 10.250 -7.721 6.501 1.00 50.03 85 GLU A N 1
ATOM 647 C CA . GLU A 1 85 ? 10.545 -8.425 7.752 1.00 50.03 85 GLU A CA 1
ATOM 648 C C . GLU A 1 85 ? 11.099 -7.456 8.800 1.00 50.03 85 GLU A C 1
ATOM 650 O O . GLU A 1 85 ? 11.896 -6.563 8.419 1.00 50.03 85 GLU A O 1
#

pLDDT: mean 85.72, std 8.26, range [50.03, 94.75]

Organism: NCBI:txid571190

Foldseek 3Di:
DWFKKKWKWFWDQDPVRDTDTGTDDMDTDPPPDDQVRVVVVVCVVVVDAFTKMKMFIFTDDPPDTDTPWMKIWTHHVDTDIDTDD

Secondary structure (DSSP, 8-state):
-PEEEEEEEEEEEPTTSPEEEEEEEEEE--S-S-HHHHHHHHHHHTT--SEEEEEEEEEEETTEEEEEEEEEEEESSSEEEEE--

Radius of gyration: 13.14 Å; chains: 1; bounding box: 34×22×35 Å

Sequence (85 aa):
MGSRFYQVSVIESSGSGTSLFRQITREPADGTEDLHAWMVRTLLDRRCDLGLYVGEAGVIVADEDQVDADLWLAWDGVAAFATAE